Protein AF-A0A971CYI3-F1 (afdb_monomer_lite)

pLDDT: mean 81.66, std 18.97, range [31.64, 98.44]

Foldseek 3Di:
DDPVLVVVLVLVVVLQPDDDPVSVVVVLVVVVVLVQDPLLSVLVCVLRPPPPDDLLVNLVSLLVSLVSLCVPCVVVFDPPQPSVVLVVLSVVLVVLSVVLVPPPVSDPVSSVVSVVSSVVSSCSSVSRSGD

Radius of gyration: 15.11 Å; chains: 1; bounding box: 49×31×34 Å

Secondary structure (DSSP, 8-state):
----HHHHHHHHHHHTT---HHHHHHHHHHHHHTT--HHHHHHHHHHHS-S---HHHHHHHHHHHHHHHHHHHTTTS-TT--HHHHHHHHHHHHHHHHHHHT-TT--HHHHHHHHHHHHHHHHHHHHHH--

Organism: NCBI:txid327277

Sequence (131 aa):
MVKTGANVVNIITTLAQLVPPEMTQSAFTWLQQQHFSDKFIDLVKKVHLPEGSDPLERIGYQCDAVEEIIETQSAELSEDAPIGQWRGELDKIRRGLDLIDKDPQKDRKKIKALRHRADSLFNSAFSAAVK

Structure (mmCIF, N/CA/C/O backbone):
data_AF-A0A971CYI3-F1
#
_entry.id   AF-A0A971CYI3-F1
#
loop_
_atom_site.group_PDB
_atom_site.id
_atom_site.type_symbol
_atom_site.label_atom_id
_atom_site.label_alt_id
_atom_site.label_comp_id
_atom_site.label_asym_id
_atom_site.label_entity_id
_atom_site.label_seq_id
_atom_site.pdbx_PDB_ins_code
_atom_site.Cartn_x
_atom_site.Cartn_y
_atom_site.Cartn_z
_atom_site.occupancy
_atom_site.B_iso_or_equiv
_atom_site.auth_seq_id
_atom_site.auth_comp_id
_atom_site.auth_asym_id
_atom_site.auth_atom_id
_atom_site.pdbx_PDB_model_num
ATOM 1 N N . MET A 1 1 ? 30.435 -7.973 -2.259 1.00 34.69 1 MET A N 1
ATOM 2 C CA . MET A 1 1 ? 29.069 -8.447 -1.943 1.00 34.69 1 MET A CA 1
ATOM 3 C C . MET A 1 1 ? 28.377 -7.363 -1.139 1.00 34.69 1 MET A C 1
ATOM 5 O O . MET A 1 1 ? 28.730 -7.151 0.017 1.00 34.69 1 MET A O 1
ATOM 9 N N . VAL A 1 2 ? 27.512 -6.588 -1.790 1.00 31.64 2 VAL A N 1
ATOM 10 C CA . VAL A 1 2 ? 26.896 -5.394 -1.201 1.00 31.64 2 VAL A CA 1
ATOM 11 C C . VAL A 1 2 ? 25.737 -5.831 -0.303 1.00 31.64 2 VAL A C 1
ATOM 13 O O . VAL A 1 2 ? 24.804 -6.488 -0.753 1.00 31.64 2 VAL A O 1
ATOM 16 N N . LYS A 1 3 ? 25.820 -5.498 0.988 1.00 33.69 3 LYS A N 1
ATOM 17 C CA . LYS A 1 3 ? 24.760 -5.699 1.989 1.00 33.69 3 LYS A CA 1
ATOM 18 C C . LYS A 1 3 ? 23.683 -4.605 1.866 1.00 33.69 3 LYS A C 1
ATOM 20 O O . LYS A 1 3 ? 23.393 -3.921 2.841 1.00 33.69 3 LYS A O 1
ATOM 25 N N . THR A 1 4 ? 23.126 -4.390 0.674 1.00 44.53 4 THR A N 1
ATOM 26 C CA . THR A 1 4 ? 22.154 -3.304 0.429 1.00 44.53 4 THR A CA 1
ATOM 27 C C . THR A 1 4 ? 20.769 -3.646 0.981 1.00 44.53 4 THR A C 1
ATOM 29 O O . THR A 1 4 ? 20.140 -2.808 1.617 1.00 44.53 4 THR A O 1
ATOM 32 N N . GLY A 1 5 ? 20.327 -4.902 0.843 1.00 33.34 5 GLY A N 1
ATOM 33 C CA . GLY A 1 5 ? 18.963 -5.315 1.208 1.00 33.34 5 GLY A CA 1
ATOM 34 C C . GLY A 1 5 ? 18.621 -5.166 2.697 1.00 33.34 5 GLY A C 1
ATOM 35 O O . GLY A 1 5 ? 17.510 -4.777 3.041 1.00 33.34 5 GLY A O 1
ATOM 36 N N . ALA A 1 6 ? 19.592 -5.378 3.593 1.00 34.44 6 ALA A N 1
ATOM 37 C CA . ALA A 1 6 ? 19.385 -5.209 5.035 1.00 34.44 6 ALA A CA 1
ATOM 38 C C . ALA A 1 6 ? 19.243 -3.733 5.452 1.00 34.44 6 ALA A C 1
ATOM 40 O O . ALA A 1 6 ? 18.587 -3.440 6.448 1.00 34.44 6 ALA A O 1
ATOM 41 N N . ASN A 1 7 ? 19.822 -2.803 4.684 1.00 43.50 7 ASN A N 1
ATOM 42 C CA . ASN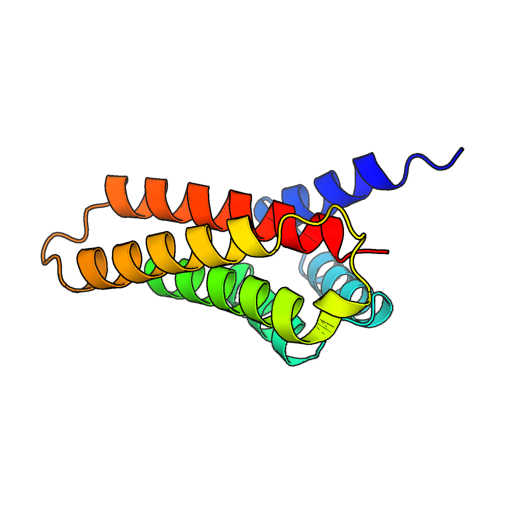 A 1 7 ? 19.722 -1.370 4.950 1.00 43.50 7 ASN A CA 1
ATOM 43 C C . ASN A 1 7 ? 18.419 -0.764 4.410 1.00 43.50 7 ASN A C 1
ATOM 45 O O . ASN A 1 7 ? 17.900 0.151 5.035 1.00 43.50 7 ASN A O 1
ATOM 49 N N . VAL A 1 8 ? 17.846 -1.284 3.318 1.00 45.88 8 VAL A N 1
ATOM 50 C CA . VAL A 1 8 ? 16.584 -0.774 2.737 1.00 45.88 8 VAL A CA 1
ATOM 51 C C . VAL A 1 8 ? 15.385 -1.061 3.643 1.00 45.88 8 VAL A C 1
ATOM 53 O O . VAL A 1 8 ? 14.612 -0.152 3.948 1.00 45.88 8 VAL A O 1
ATOM 56 N N . VAL A 1 9 ? 15.286 -2.289 4.171 1.00 42.31 9 VAL A N 1
ATOM 57 C CA . VAL A 1 9 ? 14.286 -2.638 5.199 1.00 42.31 9 VAL A CA 1
ATOM 58 C C . VAL A 1 9 ? 14.451 -1.734 6.424 1.00 42.31 9 VAL A C 1
ATOM 60 O O . VAL A 1 9 ? 13.465 -1.298 7.016 1.00 42.31 9 VAL A O 1
ATOM 63 N N . ASN A 1 10 ? 15.692 -1.370 6.759 1.00 42.34 10 ASN A N 1
ATOM 64 C CA . ASN A 1 10 ? 15.983 -0.454 7.853 1.00 42.34 10 ASN A CA 1
ATOM 65 C C . ASN A 1 10 ? 15.584 0.996 7.536 1.00 42.34 10 ASN A C 1
ATOM 67 O O . ASN A 1 10 ? 15.028 1.641 8.410 1.00 42.34 10 ASN A O 1
ATOM 71 N N . ILE A 1 11 ? 15.779 1.517 6.319 1.00 50.06 11 ILE A N 1
ATOM 72 C CA . ILE A 1 11 ? 15.413 2.903 5.954 1.00 50.06 11 ILE A CA 1
ATOM 73 C C . ILE A 1 11 ? 13.900 3.126 6.071 1.00 50.06 11 ILE A C 1
ATOM 75 O O . ILE A 1 11 ? 13.475 4.109 6.672 1.00 50.06 11 ILE A O 1
ATOM 79 N N . ILE A 1 12 ? 13.079 2.190 5.591 1.00 47.03 12 ILE A N 1
ATOM 80 C CA . ILE A 1 12 ? 11.610 2.304 5.659 1.00 47.03 12 ILE A CA 1
ATOM 81 C C . ILE A 1 12 ? 11.109 2.097 7.093 1.00 47.03 12 ILE A C 1
ATOM 83 O O . ILE A 1 12 ? 10.244 2.834 7.565 1.00 47.03 12 ILE A O 1
ATOM 87 N N . THR A 1 13 ? 11.704 1.148 7.827 1.00 43.62 13 THR A N 1
ATOM 88 C CA . THR A 1 13 ? 11.399 0.947 9.255 1.00 43.62 13 THR A CA 1
ATOM 89 C C . THR A 1 13 ? 11.834 2.158 10.095 1.00 43.62 13 THR A C 1
ATOM 91 O O . THR A 1 13 ? 11.160 2.514 11.060 1.00 43.62 13 THR A O 1
ATOM 94 N N . THR A 1 14 ? 12.905 2.853 9.694 1.00 43.09 14 THR A N 1
ATOM 95 C CA . THR A 1 14 ? 13.405 4.076 10.345 1.00 43.09 14 THR A CA 1
ATOM 96 C C . THR A 1 14 ? 12.523 5.287 10.024 1.00 43.09 14 THR A C 1
ATOM 98 O O . THR A 1 14 ? 12.218 6.054 10.938 1.00 43.09 14 THR A O 1
ATOM 101 N N . LEU A 1 15 ? 12.015 5.414 8.787 1.00 46.72 15 LEU A N 1
ATOM 102 C CA . LEU A 1 15 ? 11.040 6.447 8.380 1.00 46.72 15 LEU A CA 1
ATOM 103 C C . LEU A 1 15 ? 9.766 6.447 9.233 1.00 46.72 15 LEU A C 1
ATOM 105 O O . LEU A 1 15 ? 9.137 7.488 9.401 1.00 46.72 15 LEU A O 1
ATOM 109 N N . ALA A 1 16 ? 9.410 5.304 9.817 1.00 41.47 16 ALA A N 1
ATOM 110 C CA . ALA A 1 16 ? 8.224 5.170 10.649 1.00 41.47 16 ALA A CA 1
ATOM 111 C C . ALA A 1 16 ? 8.403 5.618 12.114 1.00 41.47 16 ALA A C 1
ATOM 113 O O . ALA A 1 16 ? 7.393 5.696 12.817 1.00 41.47 16 ALA A O 1
ATOM 114 N N . GLN A 1 17 ? 9.626 5.874 12.612 1.00 42.28 17 GLN A N 1
ATOM 115 C CA . GLN A 1 17 ? 9.828 6.048 14.063 1.00 42.28 17 GLN A CA 1
ATOM 116 C C . GLN A 1 17 ? 10.570 7.301 14.536 1.00 42.28 17 GLN A C 1
ATOM 118 O O . GLN A 1 17 ? 10.239 7.747 15.627 1.00 42.28 17 GLN A O 1
ATOM 123 N N . LEU A 1 18 ? 11.495 7.910 13.789 1.00 44.78 18 LEU A N 1
ATOM 124 C CA . LEU A 1 18 ? 12.153 9.172 14.190 1.00 44.78 18 LEU A CA 1
ATOM 125 C C . LEU A 1 18 ? 13.041 9.655 13.039 1.00 44.78 18 LEU A C 1
ATOM 127 O O . LEU A 1 18 ? 14.197 9.248 12.940 1.00 44.78 18 LEU A O 1
ATOM 131 N N . VAL A 1 19 ? 12.525 10.508 12.155 1.00 52.88 19 VAL A N 1
ATOM 132 C CA . VAL A 1 19 ? 13.326 11.047 11.049 1.00 52.88 19 VAL A CA 1
ATOM 133 C C . VAL A 1 19 ? 13.241 12.576 11.033 1.00 52.88 19 VAL A C 1
ATOM 135 O O . VAL A 1 19 ? 12.140 13.117 10.924 1.00 52.88 19 VAL A O 1
ATOM 138 N N . PRO A 1 20 ? 14.376 13.292 11.174 1.00 53.78 20 PRO A N 1
ATOM 139 C CA . PRO A 1 20 ? 14.436 14.738 10.976 1.00 53.78 20 PRO A CA 1
ATOM 140 C C . PRO A 1 20 ? 13.929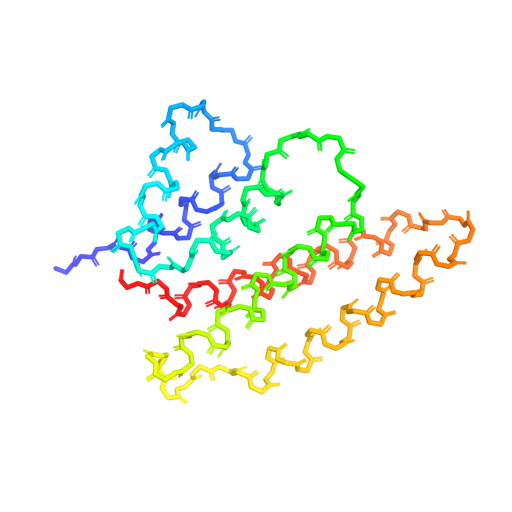 15.119 9.574 1.00 53.78 20 PRO A C 1
ATOM 142 O O . PRO A 1 20 ? 14.173 14.363 8.633 1.00 53.78 20 PRO A O 1
ATOM 145 N N . PRO A 1 21 ? 13.298 16.293 9.380 1.00 56.06 21 PRO A N 1
ATOM 146 C CA . PRO A 1 21 ? 12.737 16.706 8.085 1.00 56.06 21 PRO A CA 1
ATOM 147 C C . PRO A 1 21 ? 13.704 16.578 6.892 1.00 56.06 21 PRO A C 1
ATOM 149 O O . PRO A 1 21 ? 13.292 16.217 5.790 1.00 56.06 21 PRO A O 1
ATOM 152 N N . GLU A 1 22 ? 15.000 16.803 7.123 1.00 56.47 22 GLU A N 1
ATOM 153 C CA . GLU A 1 22 ? 16.075 16.681 6.125 1.00 56.47 22 GLU A CA 1
ATOM 154 C C . GLU A 1 22 ? 16.217 15.256 5.555 1.00 56.47 22 GLU A C 1
ATOM 156 O O . GLU A 1 22 ? 16.454 15.051 4.361 1.00 56.47 22 GLU A O 1
ATOM 161 N N . MET A 1 23 ? 16.017 14.248 6.400 1.00 63.69 23 MET A N 1
ATOM 162 C CA . MET A 1 23 ? 16.112 12.839 6.026 1.00 63.69 23 MET A CA 1
ATOM 163 C C . MET A 1 23 ? 14.832 12.358 5.323 1.00 63.69 23 MET A C 1
ATOM 165 O O . MET A 1 23 ? 14.899 11.512 4.433 1.00 63.69 23 MET A O 1
ATOM 169 N N . THR A 1 24 ? 13.678 12.953 5.639 1.00 67.25 24 THR A N 1
ATOM 170 C CA . THR A 1 24 ? 12.410 12.710 4.932 1.00 67.25 24 THR A CA 1
ATOM 171 C C . THR A 1 24 ? 12.461 13.230 3.494 1.00 67.25 24 THR A C 1
ATOM 173 O O . THR A 1 24 ? 12.073 12.525 2.565 1.00 67.25 24 THR A O 1
ATOM 176 N N . GLN A 1 25 ? 13.012 14.431 3.283 1.00 69.88 25 GLN A N 1
ATOM 177 C CA . GLN A 1 25 ? 13.214 14.962 1.932 1.00 69.88 25 GLN A CA 1
ATOM 178 C C . GLN A 1 25 ? 14.192 14.094 1.130 1.00 69.88 25 GLN A C 1
ATOM 180 O O . GLN A 1 25 ? 13.943 13.799 -0.037 1.00 69.88 25 GLN A O 1
ATOM 185 N N . SER A 1 26 ? 15.269 13.633 1.771 1.00 76.00 26 SER A N 1
ATOM 186 C CA . SER A 1 26 ? 16.235 12.716 1.155 1.00 76.00 26 SER A CA 1
ATOM 187 C C . SER A 1 26 ? 15.591 11.384 0.751 1.00 76.00 26 SER A C 1
ATOM 189 O O . SER A 1 26 ? 15.895 10.861 -0.320 1.00 76.00 26 SER A O 1
ATOM 191 N N . ALA A 1 27 ? 14.657 10.864 1.554 1.00 78.25 27 ALA A N 1
ATOM 192 C CA . ALA A 1 27 ? 13.908 9.654 1.224 1.00 78.25 27 ALA A CA 1
ATOM 193 C C . ALA A 1 27 ? 13.014 9.833 -0.013 1.00 78.25 27 ALA A C 1
ATOM 195 O O . ALA A 1 27 ? 13.015 8.969 -0.886 1.00 78.25 27 ALA A O 1
ATOM 196 N N . PHE A 1 28 ? 12.301 10.956 -0.142 1.00 81.75 28 PHE A N 1
ATOM 197 C CA . PHE A 1 28 ? 11.478 11.211 -1.332 1.00 81.75 28 PHE A CA 1
ATOM 198 C C . PHE A 1 28 ? 12.318 11.423 -2.592 1.00 81.75 28 PHE A C 1
ATOM 200 O O . PHE A 1 28 ? 11.979 10.878 -3.640 1.00 81.75 28 PHE A O 1
ATOM 207 N N . THR A 1 29 ? 13.444 12.133 -2.488 1.00 83.25 29 THR A N 1
ATOM 208 C CA . THR A 1 29 ? 14.405 12.248 -3.596 1.00 83.25 29 THR A CA 1
ATOM 209 C C . THR A 1 29 ? 14.931 10.874 -4.011 1.00 83.25 29 THR A C 1
ATOM 211 O O . THR A 1 29 ? 15.048 10.583 -5.199 1.00 83.25 29 THR A O 1
ATOM 214 N N . TRP A 1 30 ? 15.219 9.995 -3.048 1.00 84.81 30 TRP A N 1
ATOM 215 C CA . TRP A 1 30 ? 15.649 8.633 -3.349 1.00 84.81 30 TRP A CA 1
ATOM 216 C C . TRP A 1 30 ? 14.548 7.817 -4.045 1.00 84.81 30 TRP A C 1
ATOM 218 O O . TRP A 1 30 ? 14.845 7.137 -5.021 1.00 84.81 30 TRP A O 1
ATOM 228 N N . LEU A 1 31 ? 13.275 7.937 -3.648 1.00 86.31 31 LEU A N 1
ATOM 229 C CA . LEU A 1 31 ? 12.165 7.289 -4.368 1.00 86.31 31 LEU A CA 1
ATOM 230 C C . LEU A 1 31 ? 12.081 7.729 -5.838 1.00 86.31 31 LEU A C 1
ATOM 232 O O . LEU A 1 31 ? 11.844 6.897 -6.711 1.00 86.31 31 LEU A O 1
ATOM 236 N N . GLN A 1 32 ? 12.333 9.009 -6.128 1.00 86.62 32 GLN A N 1
ATOM 237 C CA . GLN A 1 32 ? 12.408 9.498 -7.511 1.00 86.62 32 GLN A CA 1
ATOM 238 C C . GLN A 1 32 ? 13.560 8.840 -8.282 1.00 86.62 32 GLN A C 1
ATOM 240 O O . GLN A 1 32 ? 13.394 8.463 -9.440 1.00 86.62 32 GLN A O 1
ATOM 245 N N . GLN A 1 33 ? 14.716 8.647 -7.638 1.00 86.44 33 GLN A N 1
ATOM 246 C CA . GLN A 1 33 ? 15.861 7.941 -8.232 1.00 86.44 33 GLN A CA 1
ATOM 247 C C . GLN A 1 33 ? 15.573 6.457 -8.490 1.00 86.44 33 GLN A C 1
ATOM 249 O O . GLN A 1 33 ? 16.161 5.873 -9.393 1.00 86.44 33 GLN A O 1
ATOM 254 N N . GLN A 1 34 ? 14.660 5.855 -7.724 1.00 82.69 34 GLN A N 1
ATOM 255 C CA . GLN A 1 34 ? 14.164 4.495 -7.945 1.00 82.69 34 GLN A CA 1
ATOM 256 C C . GLN A 1 34 ? 13.092 4.411 -9.045 1.00 82.69 34 GLN A C 1
ATOM 258 O O . GLN A 1 34 ? 12.551 3.337 -9.287 1.00 82.69 34 GLN A O 1
ATOM 263 N N . HIS A 1 35 ? 12.798 5.519 -9.735 1.00 87.31 35 HIS A N 1
ATOM 264 C CA . HIS A 1 35 ? 11.788 5.606 -10.793 1.00 87.31 35 HIS A CA 1
ATOM 265 C C . HIS A 1 35 ? 10.350 5.304 -10.330 1.00 87.31 35 HIS A C 1
ATOM 267 O O . HIS A 1 35 ? 9.511 4.902 -11.136 1.00 87.31 35 HIS A O 1
ATOM 273 N N . PHE A 1 36 ? 10.028 5.532 -9.050 1.00 89.50 36 PHE A N 1
ATOM 274 C CA . PHE A 1 36 ? 8.628 5.545 -8.616 1.00 89.50 36 PHE A CA 1
ATOM 275 C C . PHE A 1 36 ? 7.872 6.729 -9.228 1.00 89.50 36 PHE A C 1
ATOM 277 O O . PHE A 1 36 ? 8.437 7.805 -9.428 1.00 89.50 36 PHE A O 1
ATOM 284 N N . SER A 1 37 ? 6.577 6.537 -9.497 1.00 92.81 37 SER A N 1
ATOM 285 C CA . SER A 1 37 ? 5.717 7.600 -10.016 1.00 92.81 37 SER A CA 1
ATOM 286 C C . SER A 1 37 ? 5.521 8.719 -8.985 1.00 92.81 37 SER A C 1
ATOM 288 O O . SER A 1 37 ? 5.543 8.491 -7.771 1.00 92.81 37 SER A O 1
ATOM 290 N N . ASP A 1 38 ? 5.247 9.936 -9.462 1.00 93.19 38 ASP A N 1
ATOM 291 C CA . ASP A 1 38 ? 4.911 11.065 -8.583 1.00 93.19 38 ASP A CA 1
ATOM 292 C C . ASP A 1 38 ? 3.680 10.754 -7.716 1.00 93.19 38 ASP A C 1
ATOM 294 O O . ASP A 1 38 ? 3.648 11.083 -6.529 1.00 93.19 38 ASP A O 1
ATOM 298 N N . LYS A 1 39 ? 2.699 10.030 -8.278 1.00 95.12 39 LYS A N 1
ATOM 299 C CA . LYS A 1 39 ? 1.509 9.564 -7.552 1.00 95.12 39 LYS A CA 1
ATOM 300 C C . LYS A 1 39 ? 1.884 8.639 -6.394 1.00 95.12 39 LYS A C 1
ATOM 302 O O . LYS A 1 39 ? 1.375 8.830 -5.290 1.00 95.12 39 LYS A O 1
ATOM 307 N N . PHE A 1 40 ? 2.782 7.675 -6.610 1.00 93.19 40 PHE A N 1
ATOM 308 C CA . PHE A 1 40 ? 3.274 6.807 -5.539 1.00 93.19 40 PHE A CA 1
ATOM 309 C C . PHE A 1 40 ? 3.937 7.626 -4.425 1.00 93.19 40 PHE A C 1
ATOM 311 O O . PHE A 1 40 ? 3.625 7.455 -3.246 1.00 93.19 40 PHE A O 1
ATOM 318 N N . ILE A 1 41 ? 4.818 8.556 -4.793 1.00 90.88 41 ILE A N 1
ATOM 319 C CA . ILE A 1 41 ? 5.552 9.391 -3.835 1.00 90.88 41 ILE A CA 1
ATOM 320 C C . ILE A 1 41 ? 4.591 10.246 -3.000 1.00 90.88 41 ILE A C 1
ATOM 322 O O . ILE A 1 41 ? 4.759 10.356 -1.783 1.00 90.88 41 ILE A O 1
ATOM 326 N N . ASP A 1 42 ? 3.556 10.812 -3.618 1.00 91.38 42 ASP A N 1
ATOM 327 C CA . ASP A 1 42 ? 2.535 11.584 -2.911 1.00 91.38 42 ASP A CA 1
ATOM 328 C C . ASP A 1 42 ? 1.683 10.724 -1.970 1.00 91.38 42 ASP A C 1
ATOM 330 O O . ASP A 1 42 ? 1.325 11.176 -0.880 1.00 91.38 42 ASP A O 1
ATOM 334 N N . LEU A 1 43 ? 1.405 9.469 -2.327 1.00 91.94 43 LEU A N 1
ATOM 335 C CA . LEU A 1 43 ? 0.750 8.522 -1.421 1.00 91.94 43 LEU A CA 1
ATOM 336 C C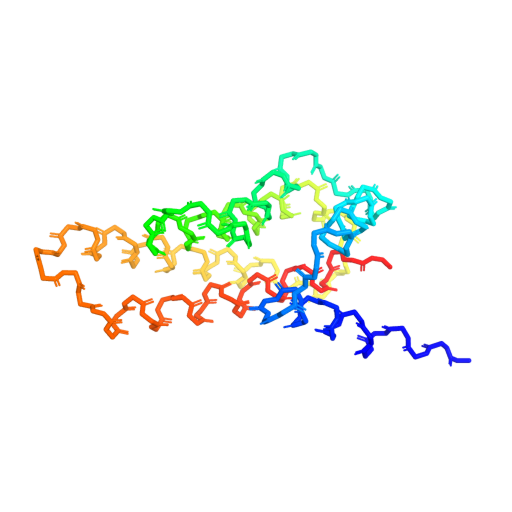 . LEU A 1 43 ? 1.641 8.204 -0.212 1.00 91.94 43 LEU A C 1
ATOM 338 O O . LEU A 1 43 ? 1.175 8.288 0.923 1.00 91.94 43 LEU A O 1
ATOM 342 N N . VAL A 1 44 ? 2.937 7.948 -0.419 1.00 88.12 44 VAL A N 1
ATOM 343 C CA . VAL A 1 44 ? 3.898 7.715 0.678 1.00 88.12 44 VAL A CA 1
ATOM 344 C C . VAL A 1 44 ? 4.003 8.937 1.598 1.00 88.12 44 VAL A C 1
ATOM 346 O O . VAL A 1 44 ? 4.019 8.783 2.822 1.00 88.12 44 VAL A O 1
ATOM 349 N N . LYS A 1 45 ? 3.986 10.162 1.052 1.00 85.94 45 LYS A N 1
ATOM 350 C CA . LYS A 1 45 ? 3.897 11.391 1.863 1.00 85.94 45 LYS A CA 1
ATOM 351 C C . LYS A 1 45 ? 2.661 11.378 2.761 1.00 85.94 45 LYS A C 1
ATOM 353 O O . LYS A 1 45 ? 2.791 11.605 3.960 1.00 85.94 45 LYS A O 1
ATOM 358 N N . LYS A 1 46 ? 1.481 11.070 2.217 1.00 86.31 46 LYS A N 1
ATOM 359 C CA . LYS A 1 46 ? 0.224 11.032 2.990 1.00 86.31 46 LYS A CA 1
ATOM 360 C C . LYS A 1 46 ? 0.204 9.946 4.071 1.00 86.31 46 LYS A C 1
ATOM 362 O O . LYS A 1 46 ? -0.475 10.110 5.083 1.00 86.31 46 LYS A O 1
ATOM 367 N N . VAL A 1 47 ? 0.948 8.854 3.878 1.00 84.00 47 VAL A N 1
ATOM 368 C CA . VAL A 1 47 ? 1.099 7.781 4.875 1.00 84.00 47 VAL A CA 1
ATOM 369 C C . VAL A 1 47 ? 2.008 8.203 6.034 1.00 84.00 47 VAL A C 1
ATOM 371 O O . VAL A 1 47 ? 1.682 7.940 7.194 1.00 84.00 47 VAL A O 1
ATOM 374 N N . HIS A 1 48 ? 3.146 8.842 5.738 1.00 76.38 48 HIS A N 1
ATOM 375 C CA . HIS A 1 48 ? 4.222 9.056 6.715 1.00 76.38 48 HIS A CA 1
ATOM 376 C C . HIS A 1 48 ? 4.298 10.468 7.301 1.00 76.38 48 HIS A C 1
ATOM 378 O O . HIS A 1 48 ? 4.903 10.649 8.360 1.00 76.38 48 HIS A O 1
ATOM 384 N N . LEU A 1 49 ? 3.699 11.471 6.658 1.00 73.50 49 LEU A N 1
ATOM 385 C CA . LEU A 1 49 ? 3.707 12.831 7.183 1.00 73.50 49 LEU A CA 1
ATOM 386 C C . LEU A 1 49 ? 2.606 13.017 8.247 1.00 73.50 49 LEU A C 1
ATOM 388 O O . LEU A 1 49 ? 1.487 12.526 8.094 1.00 73.50 49 LEU A O 1
ATOM 392 N N . PRO A 1 50 ? 2.907 13.711 9.360 1.00 58.78 50 PRO A N 1
ATOM 393 C CA . PRO A 1 50 ? 2.088 13.711 10.573 1.00 58.78 50 PRO A CA 1
ATOM 394 C C . PRO A 1 50 ? 0.802 14.551 10.507 1.00 58.78 50 PRO A C 1
ATOM 396 O O . PRO A 1 50 ? 0.166 14.746 11.542 1.00 58.78 50 PRO A O 1
ATOM 399 N N . GLU A 1 51 ? 0.380 15.036 9.342 1.00 58.75 51 GLU A N 1
ATOM 400 C CA . GLU A 1 51 ? -0.794 15.905 9.228 1.00 58.75 51 GLU A CA 1
ATOM 401 C C . GLU A 1 51 ? -2.089 15.135 9.463 1.00 58.75 51 GLU A C 1
ATOM 403 O O . GLU A 1 51 ? -2.633 14.584 8.518 1.00 58.75 51 GLU A O 1
ATOM 408 N N . GLY A 1 52 ? -2.557 15.083 10.717 1.00 60.72 52 GLY A N 1
ATOM 409 C CA . GLY A 1 52 ? -3.970 14.986 11.127 1.00 60.72 52 GLY A CA 1
ATOM 410 C C . GLY A 1 52 ? -4.866 13.902 10.513 1.00 60.72 52 GLY A C 1
ATOM 411 O O . GLY A 1 52 ? -6.058 13.899 10.801 1.00 60.72 52 GLY A O 1
ATOM 412 N N . SER A 1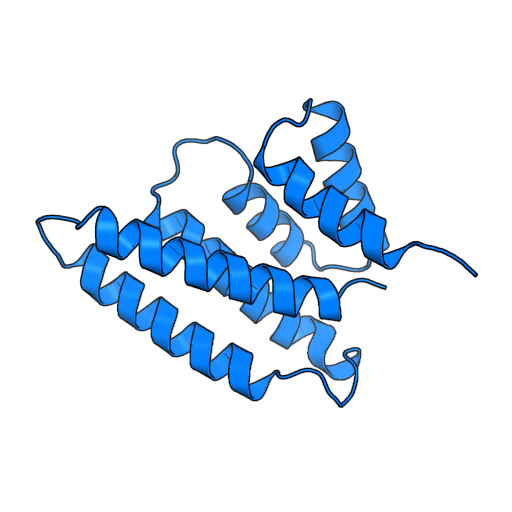 53 ? -4.335 13.012 9.679 1.00 70.62 53 SER A N 1
ATOM 413 C CA . SER A 1 53 ? -5.115 12.132 8.824 1.00 70.62 53 SER A CA 1
ATOM 414 C C . SER A 1 53 ? -5.681 10.981 9.631 1.00 70.62 53 SER A C 1
ATOM 416 O O . SER A 1 53 ? -5.005 10.398 10.491 1.00 70.62 53 SER A O 1
ATOM 418 N N . ASP A 1 54 ? -6.950 10.686 9.363 1.00 86.56 54 ASP A N 1
ATOM 419 C CA . ASP A 1 54 ? -7.677 9.624 10.035 1.00 86.56 54 ASP A CA 1
ATOM 420 C C . ASP A 1 54 ? -6.937 8.284 9.843 1.00 86.56 54 ASP A C 1
ATOM 422 O O . ASP A 1 54 ? -6.415 8.004 8.756 1.00 86.56 54 ASP A O 1
ATOM 426 N N . PRO A 1 55 ? -6.842 7.428 10.878 1.00 88.50 55 PRO A N 1
ATOM 427 C CA . PRO A 1 55 ? -6.156 6.148 10.752 1.00 88.50 55 PRO A CA 1
ATOM 428 C C . PRO A 1 55 ? -6.669 5.266 9.607 1.00 88.50 55 PRO A C 1
ATOM 430 O O . PRO A 1 55 ? -5.875 4.502 9.061 1.00 88.50 55 PRO A O 1
ATOM 433 N N . LEU A 1 56 ? -7.953 5.348 9.237 1.00 91.88 56 LEU A N 1
ATOM 434 C CA . LEU A 1 56 ? -8.507 4.601 8.105 1.00 91.88 56 LEU A CA 1
ATOM 435 C C . LEU A 1 56 ? -8.063 5.200 6.770 1.00 91.88 56 LEU A C 1
ATOM 43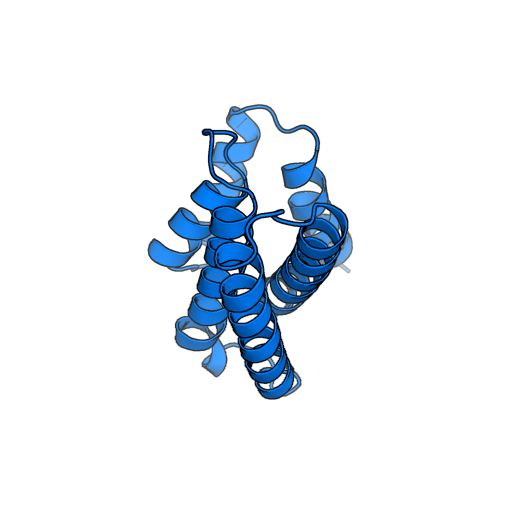7 O O . LEU A 1 56 ? -7.699 4.444 5.873 1.00 91.88 56 LEU A O 1
ATOM 441 N N . GLU A 1 57 ? -8.012 6.530 6.651 1.00 91.94 57 GLU A N 1
ATOM 442 C CA . GLU A 1 57 ? -7.480 7.198 5.453 1.00 91.94 57 GLU A CA 1
ATOM 443 C C . GLU A 1 57 ? -6.026 6.805 5.194 1.00 91.94 57 GLU A C 1
ATOM 445 O O . GLU A 1 57 ? -5.667 6.471 4.067 1.00 91.94 57 GLU A O 1
ATOM 450 N N . ARG A 1 58 ? -5.193 6.765 6.242 1.00 90.56 58 ARG A N 1
ATOM 451 C CA . ARG A 1 58 ? -3.791 6.331 6.113 1.00 90.56 58 ARG A CA 1
ATOM 452 C C . ARG A 1 58 ? -3.675 4.908 5.582 1.00 90.56 58 ARG A C 1
ATOM 454 O O . ARG A 1 58 ? -2.852 4.652 4.709 1.00 90.56 58 ARG A O 1
ATOM 461 N N . ILE A 1 59 ? -4.507 3.998 6.084 1.00 93.94 59 ILE A N 1
ATOM 462 C CA . ILE A 1 59 ? -4.565 2.616 5.590 1.00 93.94 59 ILE A CA 1
ATOM 463 C C . ILE A 1 59 ? -5.022 2.590 4.122 1.00 93.94 59 ILE A C 1
ATOM 465 O O . ILE A 1 59 ? -4.487 1.812 3.332 1.00 93.94 59 ILE A O 1
ATOM 469 N N . GLY A 1 60 ? -5.967 3.456 3.744 1.00 95.19 60 GLY A N 1
ATOM 470 C CA . GLY A 1 60 ? -6.377 3.663 2.354 1.00 95.19 60 GLY A CA 1
ATOM 471 C C . GLY A 1 60 ? -5.202 4.068 1.464 1.00 95.19 60 GLY A C 1
ATOM 472 O O . GLY A 1 60 ? -4.906 3.372 0.497 1.00 95.19 60 GLY A O 1
ATOM 473 N N . TYR A 1 61 ? -4.445 5.097 1.855 1.00 94.81 61 TYR A N 1
ATOM 474 C CA . TYR A 1 61 ? -3.267 5.544 1.104 1.00 94.81 61 TYR A CA 1
ATOM 475 C C . TYR A 1 61 ? -2.189 4.461 0.970 1.00 94.81 61 TYR A C 1
ATOM 477 O O . TYR A 1 61 ? -1.548 4.371 -0.074 1.00 94.81 61 TYR A O 1
ATOM 485 N N . GLN A 1 62 ? -2.006 3.606 1.983 1.00 93.31 62 GLN A N 1
ATOM 486 C CA . GLN A 1 62 ? -1.109 2.447 1.874 1.00 93.31 62 GLN A CA 1
ATOM 487 C C . GLN A 1 62 ? -1.590 1.450 0.816 1.00 93.31 62 GLN A C 1
ATOM 489 O O . GLN A 1 62 ? -0.781 0.947 0.039 1.00 93.31 62 GLN A O 1
ATOM 494 N N . CYS A 1 63 ? -2.896 1.172 0.770 1.00 97.25 63 CYS A N 1
ATOM 495 C CA . CYS A 1 63 ? -3.480 0.294 -0.245 1.00 97.25 63 CYS A CA 1
ATOM 496 C C . CYS A 1 63 ? -3.323 0.884 -1.649 1.00 97.25 63 CYS A C 1
ATOM 498 O O . CYS A 1 63 ? -2.920 0.175 -2.567 1.00 97.25 63 CYS A O 1
ATOM 500 N N . ASP A 1 64 ? -3.581 2.181 -1.798 1.00 97.62 64 ASP A N 1
ATOM 501 C CA . ASP A 1 64 ? -3.456 2.879 -3.077 1.00 97.62 64 ASP A CA 1
ATOM 502 C C . ASP A 1 64 ? -2.000 2.910 -3.557 1.00 97.62 64 ASP A C 1
ATOM 504 O O . ASP A 1 64 ? -1.738 2.771 -4.748 1.00 97.62 64 ASP A O 1
ATOM 508 N N . ALA A 1 65 ? -1.032 3.032 -2.642 1.00 95.62 65 ALA A N 1
ATOM 509 C CA . ALA A 1 65 ? 0.387 2.979 -2.985 1.00 95.62 65 ALA A CA 1
ATOM 510 C C . ALA A 1 65 ? 0.799 1.587 -3.494 1.00 95.62 65 ALA A C 1
ATOM 512 O O . ALA A 1 65 ? 1.589 1.473 -4.427 1.00 95.62 65 ALA A O 1
ATOM 513 N N . VAL A 1 66 ? 0.245 0.519 -2.911 1.00 96.50 66 VAL A N 1
ATOM 514 C CA . VAL A 1 66 ? 0.468 -0.855 -3.389 1.00 96.50 66 VAL A CA 1
ATOM 515 C C . VAL A 1 66 ? -0.184 -1.076 -4.751 1.00 96.50 66 VAL A C 1
ATOM 517 O O . VAL A 1 66 ? 0.430 -1.687 -5.623 1.00 96.50 66 VAL A O 1
ATOM 520 N N . GLU A 1 67 ? -1.403 -0.577 -4.955 1.00 97.88 67 GLU A N 1
ATO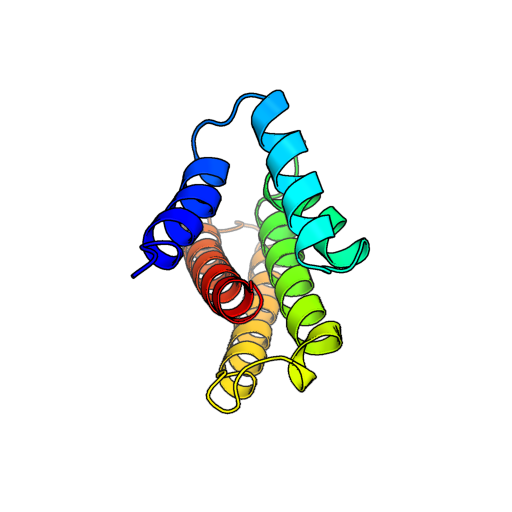M 521 C CA . GLU A 1 67 ? -2.074 -0.648 -6.256 1.00 97.88 67 GLU A CA 1
ATOM 522 C C . GLU A 1 67 ? -1.269 0.091 -7.333 1.00 97.88 67 GLU A C 1
ATOM 524 O O . GLU A 1 67 ? -1.025 -0.471 -8.397 1.00 97.88 67 GLU A O 1
ATOM 529 N N . GLU A 1 68 ? -0.735 1.271 -7.012 1.00 97.38 68 GLU A N 1
ATOM 530 C CA . GLU A 1 68 ? 0.137 2.039 -7.905 1.00 97.38 68 GLU A CA 1
ATOM 531 C C . GLU A 1 68 ? 1.409 1.269 -8.297 1.00 97.38 68 GLU A C 1
ATOM 533 O O . GLU A 1 68 ? 1.781 1.270 -9.471 1.00 97.38 68 GLU A O 1
ATOM 538 N N . ILE A 1 69 ? 2.060 0.565 -7.359 1.00 94.38 69 ILE A N 1
ATOM 539 C CA . ILE A 1 69 ? 3.205 -0.314 -7.674 1.00 94.38 69 ILE A CA 1
ATOM 540 C C . ILE A 1 69 ? 2.790 -1.391 -8.676 1.00 94.38 69 ILE A C 1
ATOM 542 O O . ILE A 1 69 ? 3.475 -1.623 -9.672 1.00 94.38 69 ILE A O 1
ATOM 546 N N . ILE A 1 70 ? 1.662 -2.057 -8.426 1.00 95.56 70 ILE A N 1
ATOM 547 C CA . ILE A 1 70 ? 1.183 -3.131 -9.297 1.00 95.56 70 ILE A CA 1
ATOM 548 C C . ILE A 1 70 ? 0.868 -2.585 -10.698 1.00 95.56 70 ILE A C 1
ATOM 550 O O . ILE A 1 70 ? 1.177 -3.235 -11.696 1.00 95.56 70 ILE A O 1
ATOM 554 N N . GLU A 1 71 ? 0.260 -1.408 -10.794 1.00 95.12 71 GLU A N 1
ATOM 555 C CA . GLU A 1 71 ? -0.138 -0.807 -12.069 1.00 95.12 71 GLU A CA 1
ATOM 556 C C . GLU A 1 71 ? 1.049 -0.285 -12.879 1.00 95.12 71 GLU A C 1
ATOM 558 O O . GLU A 1 71 ? 1.071 -0.446 -14.098 1.00 95.12 71 GLU A O 1
ATOM 563 N N . THR A 1 72 ? 2.042 0.310 -12.216 1.00 93.38 72 THR A N 1
ATOM 564 C CA . THR A 1 72 ? 3.138 1.012 -12.902 1.00 93.38 72 THR A CA 1
ATOM 565 C C . THR A 1 72 ? 4.412 0.192 -13.042 1.00 93.38 72 THR A C 1
ATOM 567 O O . THR A 1 72 ? 5.197 0.467 -13.945 1.00 93.38 72 THR A O 1
ATOM 570 N N . GLN A 1 73 ? 4.621 -0.819 -12.193 1.00 89.12 73 GLN A N 1
ATOM 571 C CA . GLN A 1 73 ? 5.891 -1.548 -12.130 1.00 89.12 73 GLN A CA 1
ATOM 572 C C . GLN A 1 73 ? 5.758 -3.060 -12.293 1.00 89.12 73 GLN A C 1
ATOM 574 O O . GLN A 1 73 ? 6.777 -3.738 -12.336 1.00 89.12 73 GLN A O 1
ATOM 579 N N . SER A 1 74 ? 4.551 -3.623 -12.436 1.00 85.62 74 SER A N 1
ATOM 580 C CA . SER A 1 74 ? 4.378 -5.087 -12.531 1.00 85.62 74 SER A CA 1
ATOM 581 C C . SER A 1 74 ? 5.198 -5.762 -13.633 1.00 85.62 74 SER A C 1
ATOM 583 O O . SER A 1 74 ? 5.596 -6.906 -13.451 1.00 85.62 74 SER A O 1
ATOM 585 N N . ALA A 1 75 ? 5.478 -5.069 -14.739 1.00 88.00 75 ALA A N 1
ATOM 586 C CA . ALA A 1 75 ? 6.326 -5.579 -15.819 1.00 88.00 75 ALA A CA 1
ATOM 587 C C . ALA A 1 75 ? 7.825 -5.634 -15.463 1.00 88.00 75 ALA A C 1
ATOM 589 O O . ALA A 1 75 ? 8.587 -6.330 -16.128 1.00 88.00 75 ALA A O 1
ATOM 590 N N . GLU A 1 76 ? 8.247 -4.883 -14.447 1.00 87.44 76 GLU A N 1
ATOM 591 C CA . GLU A 1 76 ? 9.633 -4.794 -13.980 1.00 87.44 76 GLU A CA 1
ATOM 592 C C . GLU A 1 76 ? 9.881 -5.624 -12.715 1.00 87.44 76 GLU A C 1
ATOM 594 O O . GLU A 1 76 ? 11.032 -5.839 -12.333 1.00 87.44 76 GLU A O 1
ATOM 599 N N . LEU A 1 77 ? 8.813 -6.091 -12.063 1.00 88.50 77 LEU A N 1
ATOM 600 C CA . LEU A 1 77 ? 8.914 -6.992 -10.924 1.00 88.50 77 LEU A CA 1
ATOM 601 C C . LEU A 1 77 ? 9.442 -8.360 -11.365 1.00 88.50 77 LEU A C 1
ATOM 603 O O . LEU A 1 77 ? 9.204 -8.822 -12.480 1.00 88.50 77 LEU A O 1
ATOM 607 N N . SER A 1 78 ? 10.128 -9.034 -10.444 1.00 85.81 78 SER A N 1
ATOM 608 C CA . SER A 1 78 ? 10.532 -10.426 -10.630 1.00 85.81 78 SER A CA 1
ATOM 609 C C . SER A 1 78 ? 9.316 -11.327 -10.895 1.00 85.81 78 SER A C 1
ATOM 611 O O . SER A 1 78 ? 8.231 -11.091 -10.361 1.00 85.81 78 SER A O 1
ATOM 613 N N . GLU A 1 79 ? 9.493 -12.389 -11.687 1.00 85.69 79 GLU A N 1
ATOM 614 C CA . GLU A 1 79 ? 8.420 -13.339 -12.029 1.00 85.69 79 GLU A CA 1
ATOM 615 C C . GLU A 1 79 ? 7.816 -14.038 -10.796 1.00 85.69 79 GLU A C 1
ATOM 617 O O . GLU A 1 79 ? 6.675 -14.499 -10.835 1.00 85.69 79 GLU A O 1
ATOM 622 N N . ASP A 1 80 ? 8.565 -14.107 -9.692 1.00 88.25 80 ASP A N 1
ATOM 623 C CA . ASP A 1 80 ? 8.120 -14.668 -8.414 1.00 88.25 80 ASP A CA 1
ATOM 624 C C . ASP A 1 80 ? 7.365 -13.663 -7.523 1.00 88.25 80 ASP A C 1
ATOM 626 O O . ASP A 1 80 ? 6.891 -14.034 -6.443 1.00 88.25 80 ASP A O 1
ATOM 630 N N . ALA A 1 81 ? 7.209 -12.407 -7.958 1.00 91.19 81 ALA A N 1
ATOM 631 C CA . ALA A 1 81 ? 6.465 -11.403 -7.216 1.00 91.19 81 ALA A CA 1
ATOM 632 C C . ALA A 1 81 ? 5.006 -11.862 -7.011 1.00 91.19 81 ALA A C 1
ATOM 634 O O . ALA A 1 81 ? 4.287 -12.134 -7.980 1.00 91.19 81 ALA A O 1
ATOM 635 N N . PRO A 1 82 ? 4.506 -11.923 -5.762 1.00 95.88 82 PRO A N 1
ATOM 636 C CA . PRO A 1 82 ? 3.202 -12.508 -5.460 1.00 95.88 82 PRO A CA 1
ATOM 637 C C . PRO A 1 82 ? 2.040 -11.532 -5.736 1.00 95.88 82 PRO A C 1
ATOM 639 O O . PRO A 1 82 ? 1.163 -11.338 -4.893 1.00 95.88 82 PRO A O 1
ATOM 642 N N . ILE A 1 83 ? 1.984 -10.948 -6.940 1.00 96.25 83 ILE A N 1
ATOM 643 C CA . ILE A 1 83 ? 1.011 -9.916 -7.352 1.00 96.25 83 ILE A CA 1
ATOM 644 C C . ILE A 1 83 ? -0.435 -10.367 -7.105 1.00 96.25 83 ILE A C 1
ATOM 646 O O . ILE A 1 83 ? -1.252 -9.604 -6.589 1.00 96.25 83 ILE A O 1
ATOM 650 N N . GLY A 1 84 ? -0.762 -11.624 -7.426 1.00 96.75 84 GLY A N 1
ATOM 651 C CA . GLY A 1 84 ? -2.096 -12.180 -7.173 1.00 96.75 84 GLY A CA 1
ATOM 652 C C . GLY A 1 84 ? -2.458 -12.217 -5.682 1.00 96.75 84 GLY A C 1
ATOM 653 O O . GLY A 1 84 ? -3.598 -11.929 -5.317 1.00 96.75 84 GLY A O 1
ATOM 654 N N . GLN A 1 85 ? -1.486 -12.507 -4.808 1.00 97.56 85 GLN A N 1
ATOM 655 C CA . GLN A 1 85 ? -1.696 -12.485 -3.358 1.00 97.56 85 GLN A CA 1
ATOM 656 C C . GLN A 1 85 ? -1.867 -11.054 -2.849 1.00 97.56 85 GLN A C 1
ATOM 658 O O . GLN A 1 85 ? -2.748 -10.813 -2.025 1.00 97.56 85 GLN A O 1
ATOM 663 N N . TRP A 1 86 ? -1.088 -10.102 -3.372 1.00 98.06 86 TRP A N 1
ATOM 664 C CA . TRP A 1 86 ? -1.237 -8.689 -3.027 1.00 98.06 86 TRP A CA 1
ATOM 665 C C . TRP A 1 86 ? -2.617 -8.152 -3.395 1.00 98.06 86 TRP A C 1
ATOM 667 O O . TRP A 1 86 ? -3.272 -7.561 -2.543 1.00 98.06 86 TRP A O 1
ATOM 677 N N . ARG A 1 87 ? -3.108 -8.424 -4.613 1.00 98.19 87 ARG A N 1
ATOM 678 C CA . ARG A 1 87 ? -4.470 -8.039 -5.030 1.00 98.19 87 ARG A CA 1
ATOM 679 C C . ARG A 1 87 ? -5.540 -8.646 -4.119 1.00 98.19 87 ARG A C 1
ATOM 681 O O . ARG A 1 87 ? -6.436 -7.944 -3.663 1.00 98.19 87 ARG A O 1
ATOM 688 N N . GLY A 1 88 ? -5.408 -9.930 -3.785 1.00 98.31 88 GLY A N 1
ATOM 689 C CA . GLY A 1 88 ? -6.332 -10.587 -2.859 1.00 98.31 88 GLY A CA 1
ATOM 690 C C . GLY A 1 88 ? -6.294 -10.004 -1.441 1.00 98.31 88 GLY A C 1
ATOM 691 O O . GLY A 1 88 ? -7.314 -9.990 -0.750 1.00 98.31 88 GLY A O 1
ATOM 692 N N . GLU A 1 89 ? -5.137 -9.527 -0.984 1.00 98.38 89 GLU A N 1
ATOM 693 C CA . GLU A 1 89 ? -5.002 -8.877 0.319 1.00 98.38 89 GLU A CA 1
ATOM 694 C C . GLU A 1 89 ? -5.532 -7.435 0.306 1.00 98.38 89 GLU A C 1
ATOM 696 O O . GLU A 1 89 ? -6.238 -7.061 1.245 1.00 98.38 89 GLU A O 1
ATOM 701 N N . LEU A 1 90 ? -5.307 -6.678 -0.779 1.00 98.44 90 LEU A N 1
ATOM 702 C CA . LEU A 1 90 ? -5.921 -5.364 -1.021 1.00 98.44 90 LEU A CA 1
ATOM 703 C C . LEU A 1 90 ? -7.443 -5.435 -0.893 1.00 98.44 90 LEU A C 1
ATOM 705 O O . LEU A 1 90 ? -8.027 -4.682 -0.114 1.00 98.44 90 LEU A O 1
ATOM 709 N N . ASP A 1 91 ? -8.081 -6.388 -1.577 1.00 98.31 91 ASP A N 1
ATOM 710 C CA . ASP A 1 91 ? -9.537 -6.563 -1.533 1.00 98.31 91 ASP A CA 1
ATOM 711 C C . ASP A 1 91 ? -10.049 -6.788 -0.108 1.00 98.31 91 ASP A C 1
ATOM 713 O O . ASP A 1 91 ? -11.065 -6.226 0.311 1.00 98.31 91 ASP A O 1
ATOM 717 N N . LYS A 1 92 ? -9.345 -7.612 0.676 1.00 98.44 92 LYS A N 1
ATOM 718 C CA . LYS A 1 92 ? -9.730 -7.879 2.067 1.00 98.44 92 LYS A CA 1
ATOM 719 C C . LYS A 1 92 ? -9.522 -6.658 2.958 1.00 98.44 92 LYS A C 1
ATOM 721 O O . LYS A 1 92 ? -10.311 -6.468 3.884 1.00 98.44 92 LYS A O 1
ATOM 726 N N . ILE A 1 93 ? -8.462 -5.880 2.735 1.00 98.06 93 ILE A N 1
ATOM 727 C CA . ILE A 1 93 ? -8.197 -4.669 3.517 1.00 98.06 93 ILE A CA 1
ATOM 728 C C . ILE A 1 93 ? -9.242 -3.601 3.189 1.00 98.06 93 ILE A C 1
ATOM 730 O O . ILE A 1 93 ? -9.846 -3.070 4.118 1.00 98.06 93 ILE A O 1
ATOM 734 N N . ARG A 1 94 ? -9.541 -3.364 1.905 1.00 97.69 94 ARG A N 1
ATOM 735 C CA . ARG A 1 94 ? -10.573 -2.412 1.454 1.00 97.69 94 ARG A CA 1
ATOM 736 C C . ARG A 1 94 ? -11.956 -2.749 2.011 1.00 97.69 94 ARG A C 1
ATOM 738 O O . ARG A 1 94 ? -12.598 -1.895 2.610 1.00 97.69 94 ARG A O 1
ATOM 745 N N . ARG A 1 95 ? -12.363 -4.023 1.969 1.00 97.44 95 ARG A N 1
ATOM 746 C CA . ARG A 1 95 ? -13.599 -4.470 2.648 1.00 97.44 95 ARG A CA 1
ATOM 747 C C . ARG A 1 95 ? -13.556 -4.215 4.157 1.00 97.44 95 ARG A C 1
ATOM 749 O O . ARG A 1 95 ? -14.570 -3.870 4.753 1.00 97.44 95 ARG A O 1
ATOM 756 N N . GLY A 1 96 ? -12.396 -4.402 4.786 1.00 96.50 96 GLY A N 1
ATOM 757 C CA . GLY A 1 96 ? -12.189 -4.085 6.199 1.00 96.50 96 GLY A CA 1
ATOM 758 C C . GLY A 1 96 ? -12.358 -2.595 6.504 1.00 96.50 96 GLY A C 1
ATOM 759 O O . GLY A 1 96 ? -13.000 -2.266 7.499 1.00 96.50 96 GLY A O 1
ATOM 760 N N . LEU A 1 97 ? -11.839 -1.714 5.642 1.00 95.62 97 LEU A N 1
ATOM 761 C CA . LEU A 1 97 ? -12.037 -0.265 5.739 1.00 95.62 97 LEU A CA 1
ATOM 762 C C . LEU A 1 97 ? -13.521 0.085 5.665 1.00 95.62 97 LEU A C 1
ATOM 764 O O . LEU A 1 97 ? -14.028 0.719 6.586 1.00 95.62 97 LEU A O 1
ATOM 768 N N . ASP A 1 98 ? -14.227 -0.415 4.648 1.00 95.19 98 ASP A N 1
ATOM 769 C CA . ASP A 1 98 ? -15.659 -0.153 4.459 1.00 95.19 98 ASP A CA 1
ATOM 770 C C . ASP A 1 98 ? -16.502 -0.583 5.665 1.00 95.19 98 ASP A C 1
ATOM 772 O O . ASP A 1 98 ? -17.475 0.080 6.028 1.00 95.19 98 ASP A O 1
ATOM 776 N N . LEU A 1 99 ? -16.156 -1.720 6.275 1.00 94.75 99 LEU A N 1
ATOM 777 C CA . LEU A 1 99 ? -16.859 -2.239 7.446 1.00 94.75 99 LEU A CA 1
ATOM 778 C C . LEU A 1 99 ? -16.597 -1.396 8.695 1.00 94.75 99 LEU A C 1
ATOM 780 O O . LEU A 1 99 ? -17.522 -1.180 9.474 1.00 94.75 99 LEU A O 1
ATOM 784 N N . ILE A 1 100 ? -15.356 -0.948 8.906 1.00 93.81 100 ILE A N 1
ATOM 785 C CA . ILE A 1 100 ? -14.994 -0.161 10.091 1.00 93.81 100 ILE A CA 1
ATOM 786 C C . ILE A 1 100 ? -15.482 1.281 9.967 1.00 93.81 100 ILE A C 1
ATOM 788 O O . ILE A 1 100 ? -15.918 1.846 10.966 1.00 93.81 100 ILE A O 1
ATOM 792 N N . ASP A 1 101 ? -15.442 1.879 8.779 1.00 90.75 101 ASP A N 1
ATOM 793 C CA . ASP A 1 101 ? -15.904 3.257 8.601 1.00 90.75 101 ASP A CA 1
ATOM 794 C C . ASP A 1 101 ? -17.414 3.393 8.860 1.00 90.75 101 ASP A C 1
ATOM 796 O O . ASP A 1 101 ? -17.872 4.376 9.441 1.00 90.75 101 ASP A O 1
ATOM 800 N N . LYS A 1 102 ? -18.177 2.339 8.539 1.00 90.56 102 LYS A N 1
ATOM 801 C CA . LYS A 1 102 ? -19.610 2.221 8.851 1.00 90.56 102 LYS A CA 1
ATOM 802 C C . LYS A 1 102 ? -19.897 1.795 10.298 1.00 90.56 102 LYS A C 1
ATOM 804 O O . LYS A 1 102 ? -21.058 1.831 10.705 1.00 90.56 102 LYS A O 1
ATOM 809 N N . ASP A 1 103 ? -18.891 1.367 11.065 1.00 88.44 103 ASP A N 1
ATOM 810 C CA . ASP A 1 103 ? -19.042 0.950 12.464 1.00 88.44 103 ASP A CA 1
ATOM 811 C C . ASP A 1 103 ? -19.084 2.199 13.372 1.00 88.44 103 ASP A C 1
ATOM 813 O O . ASP A 1 103 ? -18.073 2.896 13.497 1.00 88.44 103 ASP A O 1
ATOM 817 N N . PRO A 1 104 ? -20.206 2.485 14.064 1.00 83.06 104 PRO A N 1
ATOM 818 C CA . PRO A 1 104 ? -20.331 3.670 14.917 1.00 83.06 104 PRO A CA 1
ATOM 819 C C . PRO A 1 104 ? -19.306 3.722 16.055 1.00 83.06 104 PRO A C 1
ATOM 821 O O . PRO A 1 104 ? -19.021 4.795 16.583 1.00 83.06 104 PRO A O 1
ATOM 824 N N . GLN A 1 105 ? -18.777 2.567 16.469 1.00 85.12 105 GLN A N 1
ATOM 825 C CA . GLN A 1 105 ? -17.811 2.470 17.561 1.00 85.12 105 GLN A CA 1
ATOM 826 C C . GLN A 1 105 ? -16.362 2.617 17.085 1.00 85.12 105 GLN A C 1
ATOM 828 O O . GLN A 1 105 ? -15.479 2.780 17.930 1.00 85.12 105 GLN A O 1
ATOM 833 N N . LYS A 1 106 ? -16.107 2.542 15.764 1.00 84.94 106 LYS A N 1
ATOM 834 C CA . LYS A 1 106 ? -14.769 2.575 15.141 1.00 84.94 106 LYS A CA 1
ATOM 835 C C . LYS A 1 106 ? -13.728 1.814 15.978 1.00 84.94 106 LYS A C 1
ATOM 837 O O . LYS A 1 106 ? -12.781 2.392 16.516 1.00 84.94 106 LYS A O 1
ATOM 842 N N . ASP A 1 107 ? -13.941 0.503 16.139 1.00 89.94 107 ASP A N 1
ATOM 843 C CA . ASP A 1 107 ? -13.163 -0.343 17.056 1.00 89.94 107 ASP A CA 1
ATOM 844 C C . ASP A 1 107 ? -11.648 -0.234 16.805 1.00 89.94 107 ASP A C 1
ATOM 846 O O . ASP A 1 107 ? -11.099 -0.739 15.819 1.00 89.94 107 ASP A O 1
ATOM 850 N N . ARG A 1 108 ? -10.947 0.372 17.770 1.00 90.44 108 ARG A N 1
ATOM 851 C CA . ARG A 1 108 ? -9.498 0.606 17.726 1.00 90.44 108 ARG A CA 1
ATOM 852 C C . ARG A 1 108 ? -8.683 -0.674 17.535 1.00 90.44 108 ARG A C 1
ATOM 854 O O . ARG A 1 108 ? -7.618 -0.620 16.919 1.00 90.44 108 ARG A O 1
ATOM 861 N N . LYS A 1 109 ? -9.141 -1.824 18.048 1.00 92.62 109 LYS A N 1
ATOM 862 C CA . LYS A 1 109 ? -8.443 -3.107 17.863 1.00 92.62 109 LYS A CA 1
ATOM 863 C C . LYS A 1 109 ? -8.538 -3.573 16.414 1.00 92.62 109 LYS A C 1
ATOM 865 O O . LYS A 1 109 ? -7.524 -4.001 15.864 1.00 92.62 109 LYS A O 1
ATOM 870 N N . LYS A 1 110 ? -9.712 -3.439 15.786 1.00 93.75 110 LYS A N 1
ATOM 871 C CA . LYS A 1 110 ? -9.900 -3.760 14.362 1.00 93.75 110 LYS A CA 1
ATOM 872 C C . LYS A 1 110 ? -9.063 -2.837 13.479 1.00 93.75 110 LYS A C 1
ATOM 874 O O . LYS A 1 110 ? -8.368 -3.331 12.598 1.00 93.75 110 LYS A O 1
ATOM 879 N N . ILE A 1 111 ? -9.042 -1.535 13.780 1.00 94.19 111 ILE A N 1
ATOM 880 C CA . ILE A 1 111 ? -8.204 -0.551 13.070 1.00 94.19 111 ILE A CA 1
ATOM 881 C C . ILE A 1 111 ? -6.725 -0.933 13.166 1.00 94.19 111 ILE A C 1
ATOM 883 O O . ILE A 1 111 ? -6.032 -0.989 12.154 1.00 94.19 111 ILE A O 1
ATOM 887 N N . LYS A 1 112 ? -6.234 -1.257 14.370 1.00 93.56 112 LYS A N 1
ATOM 888 C CA . LYS A 1 112 ? -4.836 -1.666 14.570 1.00 93.56 112 LYS A CA 1
ATOM 889 C C . LYS A 1 112 ? -4.488 -2.942 13.798 1.00 93.56 112 LYS A C 1
ATOM 891 O O . LYS A 1 112 ? -3.411 -3.018 13.213 1.00 93.56 112 LYS A O 1
ATOM 896 N N . ALA A 1 113 ? -5.379 -3.934 13.795 1.00 95.19 113 ALA A N 1
ATOM 897 C CA . ALA A 1 113 ? -5.182 -5.167 13.038 1.00 95.19 113 ALA A CA 1
ATOM 898 C C . ALA A 1 113 ? -5.154 -4.906 11.524 1.00 95.19 113 ALA A C 1
ATOM 900 O O . ALA A 1 113 ? -4.308 -5.453 10.819 1.00 95.19 113 ALA A O 1
ATOM 901 N N . LEU A 1 114 ? -6.041 -4.036 11.036 1.00 96.00 114 LEU A N 1
ATOM 902 C CA . LEU A 1 114 ? -6.091 -3.649 9.631 1.00 96.00 114 LEU A CA 1
ATOM 903 C C . LEU A 1 114 ? -4.828 -2.891 9.210 1.00 96.00 114 LEU A C 1
ATOM 905 O O . LEU A 1 114 ? -4.238 -3.222 8.185 1.00 96.00 114 LEU A O 1
ATOM 909 N N . ARG A 1 115 ? -4.356 -1.966 10.054 1.00 94.00 115 ARG A N 1
ATOM 910 C CA . ARG A 1 115 ? -3.089 -1.257 9.852 1.00 94.00 115 ARG A CA 1
ATOM 911 C C . ARG A 1 115 ? -1.916 -2.217 9.729 1.00 94.00 115 ARG A C 1
ATOM 913 O O . ARG A 1 115 ? -1.137 -2.097 8.802 1.00 94.00 115 ARG A O 1
ATOM 920 N N . HIS A 1 116 ? -1.819 -3.205 10.616 1.00 94.19 116 HIS A N 1
ATOM 921 C CA . HIS A 1 116 ? -0.723 -4.173 10.563 1.00 94.19 116 HIS A CA 1
ATOM 922 C C . HIS A 1 116 ? -0.701 -4.971 9.249 1.00 94.19 116 HIS A C 1
ATOM 924 O O . HIS A 1 116 ? 0.366 -5.230 8.695 1.00 94.19 116 HIS A O 1
ATOM 930 N N . ARG A 1 117 ? -1.879 -5.330 8.725 1.00 96.38 117 ARG A N 1
ATOM 931 C CA . ARG A 1 117 ? -1.999 -6.005 7.426 1.00 96.38 117 ARG A CA 1
ATOM 932 C C . ARG A 1 117 ? -1.584 -5.091 6.276 1.00 96.38 117 ARG A C 1
ATOM 934 O O . ARG A 1 117 ? -0.836 -5.531 5.410 1.00 96.38 117 ARG A O 1
ATOM 941 N N . ALA A 1 118 ? -2.018 -3.831 6.298 1.00 94.94 118 ALA A N 1
ATOM 942 C CA . ALA A 1 118 ? -1.627 -2.836 5.304 1.00 94.94 118 ALA A CA 1
ATOM 943 C C . ALA A 1 118 ? -0.121 -2.537 5.338 1.00 94.94 118 ALA A C 1
ATOM 945 O O . ALA A 1 118 ? 0.508 -2.546 4.286 1.00 94.94 118 ALA A O 1
ATOM 946 N N . ASP A 1 119 ? 0.475 -2.395 6.527 1.00 90.56 119 ASP A N 1
ATOM 947 C CA . ASP A 1 119 ? 1.924 -2.243 6.718 1.00 90.56 119 ASP A CA 1
ATOM 948 C C . ASP A 1 119 ? 2.683 -3.433 6.101 1.00 90.56 119 ASP A C 1
ATOM 950 O O . ASP A 1 119 ? 3.642 -3.256 5.351 1.00 90.56 119 ASP A O 1
ATOM 954 N N . SER A 1 120 ? 2.240 -4.665 6.385 1.00 92.12 120 SER A N 1
ATOM 955 C CA . SER A 1 120 ? 2.871 -5.878 5.851 1.00 92.12 120 SER A CA 1
ATOM 956 C C . SER A 1 120 ? 2.761 -5.972 4.329 1.00 92.12 120 SER A C 1
ATOM 958 O O . SER A 1 120 ? 3.725 -6.356 3.665 1.00 92.12 120 SER A O 1
ATOM 960 N N . LEU A 1 121 ? 1.592 -5.643 3.780 1.00 95.56 121 LEU A N 1
ATOM 961 C CA . LEU A 1 121 ? 1.346 -5.656 2.343 1.00 95.56 121 LEU A CA 1
ATOM 962 C C . LEU A 1 121 ? 2.190 -4.596 1.628 1.00 95.56 121 LEU A C 1
ATOM 964 O O . LEU A 1 121 ? 2.878 -4.917 0.659 1.00 95.56 121 LEU A O 1
ATOM 968 N N . PHE A 1 122 ? 2.186 -3.366 2.146 1.00 93.06 122 PHE A N 1
ATOM 969 C CA . PHE A 1 122 ? 2.992 -2.264 1.634 1.00 93.06 122 PHE A CA 1
ATOM 970 C C . PHE A 1 122 ? 4.475 -2.625 1.616 1.00 93.06 122 PHE A C 1
ATOM 972 O O . PHE A 1 122 ? 5.109 -2.539 0.569 1.00 93.06 122 PHE A O 1
ATOM 979 N N . ASN A 1 123 ? 5.013 -3.116 2.735 1.00 88.44 123 ASN A N 1
ATOM 980 C CA . ASN A 1 123 ? 6.422 -3.498 2.819 1.00 88.44 123 ASN A CA 1
ATOM 981 C C . ASN A 1 123 ? 6.785 -4.606 1.826 1.00 88.44 123 ASN A C 1
ATOM 983 O O . ASN A 1 123 ? 7.868 -4.566 1.244 1.00 88.44 123 ASN A O 1
ATOM 987 N N . SER A 1 124 ? 5.893 -5.579 1.618 1.00 90.56 124 SER A N 1
ATOM 988 C CA . SER A 1 124 ? 6.117 -6.660 0.656 1.00 90.56 124 SER A CA 1
ATOM 989 C C . SER A 1 124 ? 6.175 -6.144 -0.782 1.00 90.56 124 SER A C 1
ATOM 991 O O . SER A 1 124 ? 7.137 -6.454 -1.482 1.00 90.56 124 SER A O 1
ATOM 993 N N . ALA A 1 125 ? 5.188 -5.350 -1.208 1.00 92.12 125 ALA A N 1
ATOM 994 C CA . ALA A 1 125 ? 5.144 -4.800 -2.562 1.00 92.12 125 ALA A CA 1
ATOM 995 C C . ALA A 1 125 ? 6.291 -3.815 -2.809 1.00 92.12 125 ALA A C 1
ATOM 997 O O . ALA A 1 125 ? 6.980 -3.896 -3.821 1.00 92.12 125 ALA A O 1
ATOM 998 N N . PHE A 1 126 ? 6.550 -2.933 -1.844 1.00 90.06 126 PHE A N 1
ATOM 999 C CA . PHE A 1 126 ? 7.623 -1.956 -1.937 1.00 90.06 126 PHE A CA 1
ATOM 1000 C C . PHE A 1 126 ? 9.002 -2.612 -2.030 1.00 90.06 126 PHE A C 1
ATOM 1002 O O . PHE A 1 126 ? 9.806 -2.235 -2.873 1.00 90.06 126 PHE A O 1
ATOM 1009 N N . SER A 1 127 ? 9.272 -3.633 -1.211 1.00 86.38 127 SER A N 1
ATOM 1010 C CA . SER A 1 127 ? 10.566 -4.330 -1.244 1.00 86.38 127 SER A CA 1
ATOM 1011 C C . SER A 1 127 ? 10.812 -5.058 -2.565 1.00 86.38 127 SER A C 1
ATOM 1013 O O . SER A 1 127 ? 11.962 -5.215 -2.953 1.00 86.38 127 SER A O 1
ATOM 1015 N N . ALA A 1 128 ? 9.753 -5.500 -3.249 1.00 87.81 128 ALA A N 1
ATOM 1016 C CA . ALA A 1 128 ? 9.861 -6.102 -4.576 1.00 87.81 128 ALA A CA 1
ATOM 1017 C C . ALA A 1 128 ? 10.081 -5.061 -5.689 1.00 87.81 128 ALA A C 1
ATOM 1019 O O . ALA A 1 128 ? 10.633 -5.394 -6.732 1.00 87.81 128 ALA A O 1
ATOM 1020 N N . ALA A 1 129 ? 9.627 -3.827 -5.467 1.00 87.00 129 ALA A N 1
ATOM 1021 C CA . ALA A 1 129 ? 9.657 -2.725 -6.423 1.00 87.00 129 ALA A CA 1
ATOM 1022 C C . ALA A 1 129 ? 10.963 -1.906 -6.392 1.00 87.00 129 ALA A C 1
ATOM 1024 O O . ALA A 1 129 ? 11.348 -1.296 -7.386 1.00 87.00 129 ALA A O 1
ATOM 1025 N N . VAL A 1 130 ? 11.655 -1.874 -5.250 1.00 84.88 130 VAL A N 1
ATOM 1026 C CA . VAL A 1 130 ? 12.940 -1.171 -5.103 1.00 84.88 130 VAL A CA 1
ATOM 1027 C C . VAL A 1 130 ? 14.066 -1.909 -5.838 1.00 84.88 130 VAL A C 1
ATOM 1029 O O . VAL A 1 130 ? 14.164 -3.132 -5.741 1.00 84.88 130 VAL A O 1
ATOM 1032 N N . LYS A 1 131 ? 14.945 -1.154 -6.513 1.00 70.38 131 LYS A N 1
ATOM 1033 C CA . LYS A 1 131 ? 16.089 -1.659 -7.290 1.00 70.38 131 LYS A CA 1
ATOM 1034 C C . LYS A 1 131 ? 17.419 -1.558 -6.532 1.00 70.38 131 LYS A C 1
ATOM 1036 O O . LYS A 1 131 ? 17.608 -0.620 -5.722 1.00 70.38 131 LYS A O 1
#